Protein AF-A0A5C8V108-F1 (afdb_monomer)

pLDDT: mean 80.76, std 16.01, range [36.53, 96.19]

Secondary structure (DSSP, 8-state):
-----------TTSTTTHHHHHHHHHHHHHIIIIIHHHHHHHHHHHS-HHHHHHHHHHHHHHHHHHHHHHHHHHHHHH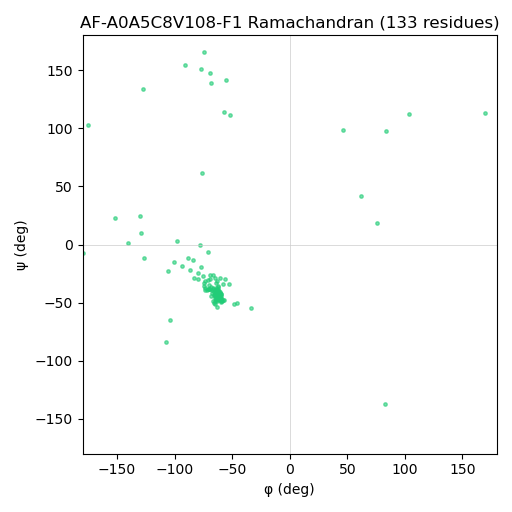HHTT--HHHHHHHHHHHHTTTHHHHHHHHHHTT--HHHHHHHHHHHHHHHHHHHHH-

Structure (mmCIF, N/CA/C/O backbone):
data_AF-A0A5C8V108-F1
#
_entry.id   AF-A0A5C8V108-F1
#
loop_
_atom_site.group_PDB
_atom_site.id
_atom_site.type_symbol
_atom_site.label_atom_id
_atom_site.label_alt_id
_atom_site.label_comp_id
_atom_site.label_asym_id
_atom_site.label_entity_id
_atom_site.label_seq_id
_atom_site.pdbx_PDB_ins_code
_atom_site.Cartn_x
_atom_site.Cartn_y
_atom_site.Cartn_z
_atom_site.occupancy
_atom_site.B_iso_or_equiv
_atom_site.auth_seq_id
_atom_site.auth_comp_id
_atom_site.auth_asym_id
_atom_site.auth_atom_id
_atom_site.pdbx_PDB_model_num
ATOM 1 N N . MET A 1 1 ? -14.987 47.397 21.149 1.00 42.19 1 MET A N 1
ATOM 2 C CA . MET A 1 1 ? -15.840 46.233 20.838 1.00 42.19 1 MET A CA 1
ATOM 3 C C . MET A 1 1 ? -14.934 45.097 20.371 1.00 42.19 1 MET A C 1
ATOM 5 O O . MET A 1 1 ? -14.643 44.973 19.192 1.00 42.19 1 MET A O 1
ATOM 9 N N . SER A 1 2 ? -14.380 44.352 21.326 1.00 42.06 2 SER A N 1
ATOM 10 C CA . SER A 1 2 ? -13.867 42.998 21.099 1.00 42.06 2 SER A CA 1
ATOM 11 C C . SER A 1 2 ? -15.021 42.038 21.391 1.00 42.06 2 SER A C 1
ATOM 13 O O . SER A 1 2 ? -15.895 42.378 22.193 1.00 42.06 2 SER A O 1
ATOM 15 N N . PRO A 1 3 ? -15.000 40.848 20.787 1.00 60.25 3 PRO A N 1
ATOM 16 C CA . PRO A 1 3 ? -14.962 39.672 21.641 1.00 60.25 3 PRO A CA 1
ATOM 17 C C . PRO A 1 3 ? -13.810 38.729 21.272 1.00 60.25 3 PRO A C 1
ATOM 19 O O . PRO A 1 3 ? -13.565 38.408 20.111 1.00 60.25 3 PRO A O 1
ATOM 22 N N . ARG A 1 4 ? -13.102 38.298 22.318 1.00 49.75 4 ARG A N 1
ATOM 23 C CA . ARG A 1 4 ? -12.223 37.128 22.374 1.00 49.75 4 ARG A CA 1
ATOM 24 C C . ARG A 1 4 ? -13.069 35.843 22.422 1.00 49.75 4 ARG A C 1
ATOM 26 O O . ARG A 1 4 ? -14.192 35.868 22.909 1.00 49.75 4 ARG A O 1
ATOM 33 N N . SER A 1 5 ? -12.387 34.723 22.169 1.00 44.78 5 SER A N 1
ATOM 34 C CA . SER A 1 5 ? -12.424 33.510 23.010 1.00 44.78 5 SER A CA 1
ATOM 35 C C . SER A 1 5 ? -13.256 32.303 22.540 1.00 44.78 5 SER A C 1
ATOM 37 O O . SER A 1 5 ? -14.470 32.262 22.675 1.00 44.78 5 SER A O 1
ATOM 39 N N . SER A 1 6 ? -12.509 31.244 22.205 1.00 42.12 6 SER A N 1
ATOM 40 C CA . SER A 1 6 ? -12.678 29.885 22.754 1.00 42.12 6 SER A CA 1
ATOM 41 C C . SER A 1 6 ? -13.717 28.935 22.149 1.00 42.12 6 SER A C 1
ATOM 43 O O . SER A 1 6 ? -14.855 28.885 22.594 1.00 42.12 6 SER A O 1
ATOM 45 N N . ALA A 1 7 ? -13.242 28.050 21.263 1.00 39.69 7 ALA A N 1
ATOM 46 C CA . ALA A 1 7 ? -13.277 26.578 21.404 1.00 39.69 7 ALA A CA 1
ATOM 47 C C . ALA A 1 7 ? -12.870 25.979 20.043 1.00 39.69 7 ALA A C 1
ATOM 49 O O . ALA A 1 7 ? -13.574 26.165 19.061 1.00 39.69 7 ALA A O 1
ATOM 50 N N . ARG A 1 8 ? -11.741 25.289 19.860 1.00 44.19 8 ARG A N 1
ATOM 51 C CA . ARG A 1 8 ? -11.335 24.034 20.513 1.00 44.19 8 ARG A CA 1
ATOM 52 C C . ARG A 1 8 ? -9.897 23.754 20.029 1.00 44.19 8 ARG A C 1
ATOM 54 O O . ARG A 1 8 ? -9.688 23.567 18.841 1.00 44.19 8 ARG A O 1
ATOM 61 N N . THR A 1 9 ? -8.867 24.003 20.831 1.00 49.75 9 THR A N 1
ATOM 62 C CA . THR A 1 9 ? -8.175 22.992 21.657 1.00 49.75 9 THR A CA 1
ATOM 63 C C . THR A 1 9 ? -7.862 21.711 20.878 1.00 49.75 9 THR A C 1
ATOM 65 O O . THR A 1 9 ? -8.729 20.850 20.746 1.00 49.75 9 THR A O 1
ATOM 68 N N . GLY A 1 10 ? -6.622 21.589 20.389 1.00 36.53 10 GLY A N 1
ATOM 69 C CA . GLY A 1 10 ? -6.152 20.362 19.742 1.00 36.53 10 GLY A CA 1
ATOM 70 C C . GLY A 1 10 ? -4.713 20.311 19.211 1.00 36.53 10 GLY A C 1
ATOM 71 O O . GLY A 1 10 ? -4.307 19.224 18.833 1.00 36.53 10 GLY A O 1
ATOM 72 N N . GLU A 1 11 ? -3.926 21.398 19.184 1.00 47.69 11 GLU A N 1
ATOM 73 C CA . GLU A 1 11 ? -2.587 21.367 18.542 1.00 47.69 11 GLU A CA 1
ATOM 74 C C . GLU A 1 11 ? -1.434 21.916 19.403 1.00 47.69 11 GLU A C 1
ATOM 76 O O . GLU A 1 11 ? -0.374 22.286 18.903 1.00 47.69 11 GLU A O 1
ATOM 81 N N . THR A 1 12 ? -1.571 21.904 20.732 1.00 42.19 12 THR A N 1
ATOM 82 C CA . THR A 1 12 ? -0.429 22.072 21.653 1.00 42.19 12 THR A CA 1
ATOM 83 C C . THR A 1 12 ? 0.406 20.788 21.732 1.00 42.19 12 THR A C 1
ATOM 85 O O . THR A 1 12 ? 0.517 20.169 22.786 1.00 42.19 12 THR A O 1
ATOM 88 N N . GLY A 1 13 ? 0.964 20.379 20.589 1.00 39.72 13 GLY A N 1
ATOM 89 C CA . GLY A 1 13 ? 1.904 19.262 20.450 1.00 39.72 13 GLY A CA 1
ATOM 90 C C . GLY A 1 13 ? 3.051 19.504 19.454 1.00 39.72 13 GLY A C 1
ATOM 91 O O . GLY A 1 13 ? 3.875 18.613 19.279 1.00 39.72 13 GLY A O 1
ATOM 92 N N . THR A 1 14 ? 3.134 20.683 18.817 1.00 52.25 14 THR A N 1
ATOM 93 C CA . THR A 1 14 ? 4.077 20.943 17.699 1.00 52.25 14 THR A CA 1
ATOM 94 C C . THR A 1 14 ? 4.974 22.175 17.887 1.00 52.25 14 THR A C 1
ATOM 96 O O . THR A 1 14 ? 5.997 22.295 17.224 1.00 52.25 14 THR A O 1
ATOM 99 N N . THR A 1 15 ? 4.717 23.038 18.871 1.00 47.47 15 THR A N 1
ATOM 100 C CA . THR A 1 15 ? 5.411 24.337 18.998 1.00 47.47 15 THR A CA 1
ATOM 101 C C . THR A 1 15 ? 6.887 24.277 19.419 1.00 47.47 15 THR A C 1
ATOM 103 O O . THR A 1 15 ? 7.568 25.297 19.380 1.00 47.47 15 THR A O 1
ATOM 106 N N . ALA A 1 16 ? 7.428 23.106 19.775 1.00 49.28 16 ALA A N 1
ATOM 107 C CA . ALA A 1 16 ? 8.861 22.943 20.054 1.00 49.28 16 ALA A CA 1
ATOM 108 C C . ALA A 1 16 ? 9.710 22.612 18.803 1.00 49.28 16 ALA A C 1
ATOM 110 O O . ALA A 1 16 ? 10.936 22.662 18.878 1.00 49.28 16 ALA A O 1
ATOM 111 N N . ARG A 1 17 ? 9.094 22.276 17.655 1.00 53.00 17 ARG A N 1
ATOM 112 C CA . ARG A 1 17 ? 9.803 21.921 16.401 1.00 53.00 17 ARG A CA 1
ATOM 113 C C . ARG A 1 17 ? 9.871 23.064 15.376 1.00 53.00 17 ARG A C 1
ATOM 115 O O . ARG A 1 17 ? 10.695 23.020 14.463 1.00 53.00 17 ARG A O 1
ATOM 122 N N . ASP A 1 18 ? 9.061 24.106 15.542 1.00 48.41 18 ASP A N 1
ATOM 123 C CA . ASP A 1 18 ? 8.799 25.101 14.491 1.00 48.41 18 ASP A CA 1
ATOM 124 C C . ASP A 1 18 ? 9.920 26.139 14.279 1.00 48.41 18 ASP A C 1
ATOM 126 O O . ASP A 1 18 ? 10.027 26.722 13.199 1.00 48.41 18 ASP A O 1
ATOM 130 N N . GLY A 1 19 ? 10.819 26.324 15.254 1.00 46.03 19 GLY A N 1
ATOM 131 C CA . GLY A 1 19 ? 11.943 27.268 15.142 1.00 46.03 19 GLY A CA 1
ATOM 132 C C . GLY A 1 19 ? 13.033 26.854 14.140 1.00 46.03 19 GLY A C 1
ATOM 133 O O . GLY A 1 19 ? 13.696 27.716 13.575 1.00 46.03 19 GLY A O 1
ATOM 134 N N . ALA A 1 20 ? 13.192 25.550 13.882 1.00 52.06 20 ALA A N 1
ATOM 135 C CA . ALA A 1 20 ? 14.132 25.011 12.889 1.00 52.06 20 ALA A CA 1
ATOM 136 C C . ALA A 1 20 ? 13.430 24.511 11.612 1.00 52.06 20 ALA A C 1
ATOM 138 O O . ALA A 1 20 ? 14.051 24.438 10.552 1.00 52.06 20 ALA A O 1
ATOM 139 N N . ALA A 1 21 ? 12.136 24.178 11.692 1.00 55.47 21 ALA A N 1
ATOM 140 C CA . ALA A 1 21 ? 11.394 23.575 10.588 1.00 55.47 21 ALA A CA 1
ATOM 141 C C . ALA A 1 21 ? 11.042 24.571 9.466 1.00 55.47 21 ALA A C 1
ATOM 143 O O . ALA A 1 21 ? 11.040 24.194 8.297 1.00 55.47 21 ALA A O 1
ATOM 144 N N . THR A 1 22 ? 10.793 25.847 9.770 1.00 56.72 22 THR A N 1
ATOM 145 C CA . THR A 1 22 ? 10.293 26.827 8.780 1.00 56.72 22 THR A CA 1
ATOM 146 C C . THR A 1 22 ? 11.225 27.061 7.585 1.00 56.72 22 THR A C 1
ATOM 148 O O . THR A 1 22 ? 10.737 27.304 6.484 1.00 56.72 22 THR A O 1
ATOM 151 N N . SER A 1 23 ? 12.543 26.905 7.755 1.00 64.50 23 SER A N 1
ATOM 152 C CA . SER A 1 23 ? 13.509 27.012 6.648 1.00 64.50 23 SER A CA 1
ATOM 153 C C . SER A 1 23 ? 13.579 25.741 5.782 1.00 64.50 23 SER A C 1
ATOM 155 O O . SER A 1 23 ? 13.819 25.814 4.579 1.00 64.50 23 SER A O 1
ATOM 157 N N . VAL A 1 24 ? 13.311 24.561 6.357 1.00 74.56 24 VAL A N 1
ATOM 158 C CA . VAL A 1 24 ? 13.388 23.265 5.649 1.00 74.56 24 VAL A CA 1
ATOM 159 C C . VAL A 1 24 ? 12.057 22.798 5.056 1.00 74.56 24 VAL A C 1
ATOM 161 O O . VAL A 1 24 ? 12.071 21.988 4.131 1.00 74.56 24 VAL A O 1
ATOM 164 N N . LEU A 1 25 ? 10.916 23.333 5.505 1.00 77.75 25 LEU A N 1
ATOM 165 C CA . LEU A 1 25 ? 9.582 23.060 4.944 1.00 77.75 25 LEU A CA 1
ATOM 166 C C . LEU A 1 25 ? 9.514 23.113 3.401 1.00 77.75 25 LEU A C 1
ATOM 168 O O . LEU A 1 25 ? 9.025 22.147 2.806 1.00 77.75 25 LEU A O 1
ATOM 172 N N . PRO A 1 26 ? 10.014 24.171 2.726 1.00 79.12 26 PRO A N 1
ATOM 173 C CA . PRO A 1 26 ? 10.006 24.217 1.263 1.00 79.12 26 PRO A CA 1
ATOM 174 C C . PRO A 1 26 ? 10.877 23.121 0.622 1.00 79.12 26 PRO A C 1
ATOM 176 O O . PRO A 1 26 ? 10.505 22.573 -0.416 1.00 79.12 26 PRO A O 1
ATOM 179 N N . GLY A 1 27 ? 11.989 22.738 1.260 1.00 81.81 27 GLY A N 1
ATOM 180 C CA . GLY A 1 27 ? 12.852 21.646 0.796 1.00 81.81 27 GLY A CA 1
ATOM 181 C C . GLY A 1 27 ? 12.198 20.264 0.909 1.00 81.81 27 GLY A C 1
ATOM 182 O O . GLY A 1 27 ? 12.353 19.433 0.015 1.00 81.81 27 GLY A O 1
ATOM 183 N N . ILE A 1 28 ? 11.407 20.027 1.963 1.00 84.62 28 ILE A N 1
ATOM 184 C CA . ILE A 1 28 ? 10.666 18.766 2.146 1.00 84.62 28 ILE A CA 1
ATOM 185 C C . ILE A 1 28 ? 9.621 18.602 1.035 1.00 84.62 28 ILE A C 1
ATOM 187 O O . ILE A 1 28 ? 9.511 17.524 0.452 1.00 84.62 28 ILE A O 1
ATOM 191 N N . GLY A 1 29 ? 8.895 19.674 0.697 1.00 82.06 29 GLY A N 1
ATOM 192 C CA . GLY A 1 29 ? 7.911 19.658 -0.390 1.00 82.06 29 GLY A CA 1
ATOM 193 C C . GLY A 1 29 ? 8.538 19.390 -1.761 1.00 82.06 29 GLY A C 1
ATOM 194 O O . GLY A 1 29 ? 8.001 18.601 -2.540 1.00 82.06 29 GLY A O 1
ATOM 195 N N . PHE A 1 30 ? 9.702 19.990 -2.034 1.00 87.31 30 PHE A N 1
ATOM 196 C CA . PHE A 1 30 ? 10.451 19.743 -3.268 1.00 87.31 30 PHE A CA 1
ATOM 197 C C . PHE A 1 30 ? 10.882 18.275 -3.387 1.00 87.31 30 PHE A C 1
ATOM 199 O O . PHE A 1 30 ? 10.631 17.641 -4.410 1.00 87.31 30 PHE A O 1
ATOM 206 N N . SER A 1 31 ? 11.460 17.700 -2.332 1.00 87.31 31 SER A N 1
ATOM 207 C CA . SER A 1 31 ? 11.915 16.305 -2.349 1.00 87.31 31 SER A CA 1
ATOM 208 C C . SER A 1 31 ? 10.757 15.306 -2.413 1.00 87.31 31 SER A C 1
ATOM 210 O O . SER A 1 31 ? 10.795 14.366 -3.204 1.00 87.31 31 SER A O 1
ATOM 212 N N . ALA A 1 32 ? 9.701 15.513 -1.623 1.00 83.25 32 ALA A N 1
ATOM 213 C CA . ALA A 1 32 ? 8.565 14.592 -1.568 1.00 83.25 32 ALA A CA 1
ATOM 214 C C . ALA A 1 32 ? 7.767 14.540 -2.878 1.00 83.25 32 ALA A C 1
ATOM 216 O O . ALA A 1 32 ? 7.132 13.526 -3.157 1.00 83.25 32 ALA A O 1
ATOM 217 N N . LYS A 1 33 ? 7.791 15.618 -3.671 1.00 83.06 33 LYS A N 1
ATOM 218 C CA . LYS A 1 33 ? 7.070 15.692 -4.942 1.00 83.06 33 LYS A CA 1
ATOM 219 C C . LYS A 1 33 ? 8.007 15.538 -6.135 1.00 83.06 33 LYS A C 1
ATOM 221 O O . LYS A 1 33 ? 7.932 14.540 -6.836 1.00 83.06 33 LYS A O 1
ATOM 226 N N . GLN A 1 34 ? 8.922 16.484 -6.332 1.00 89.88 34 GLN A N 1
ATOM 227 C CA . GLN A 1 34 ? 9.763 16.549 -7.527 1.00 89.88 34 GLN A CA 1
ATOM 228 C C . GLN A 1 34 ? 10.713 15.351 -7.615 1.00 89.88 34 GLN A C 1
ATOM 230 O O . GLN A 1 34 ? 10.785 14.684 -8.643 1.00 89.88 34 GLN A O 1
ATOM 235 N N . LEU A 1 35 ? 11.434 15.064 -6.527 1.00 91.12 35 LEU A N 1
ATOM 236 C CA . LEU A 1 35 ? 12.436 13.998 -6.523 1.00 91.12 35 LEU A CA 1
ATOM 237 C C . LEU A 1 35 ? 11.778 12.614 -6.575 1.00 91.12 35 LEU A C 1
ATOM 239 O O . LEU A 1 35 ? 12.265 11.732 -7.279 1.00 91.12 35 LEU A O 1
ATOM 243 N N . LEU A 1 36 ? 10.652 12.441 -5.874 1.00 86.94 36 LEU A N 1
ATOM 244 C CA . LEU A 1 36 ? 9.886 11.196 -5.902 1.00 86.94 36 LEU A CA 1
ATOM 245 C C . LEU A 1 36 ? 9.301 10.917 -7.293 1.00 86.94 36 LEU A C 1
ATOM 247 O O . LEU A 1 36 ? 9.394 9.792 -7.775 1.00 86.94 36 LEU A O 1
ATOM 251 N N . GLU A 1 37 ? 8.742 11.926 -7.960 1.00 90.56 37 GLU A N 1
ATOM 252 C CA . GLU A 1 37 ? 8.165 11.782 -9.301 1.00 90.56 37 GLU A CA 1
ATOM 253 C C . GLU A 1 37 ? 9.247 11.436 -10.333 1.00 90.56 37 GLU A C 1
ATOM 255 O O . GLU A 1 37 ? 9.082 10.500 -11.116 1.00 90.56 37 GLU A O 1
ATOM 260 N N . VAL A 1 38 ? 10.410 12.093 -10.253 1.00 93.00 38 VAL A N 1
ATOM 261 C CA . VAL A 1 38 ? 11.587 11.750 -11.065 1.00 93.00 38 VAL A CA 1
ATOM 262 C C . VAL A 1 38 ? 12.037 10.310 -10.797 1.00 93.00 38 VAL A C 1
ATOM 264 O O . VAL A 1 38 ? 12.243 9.555 -11.745 1.00 93.00 38 VAL A O 1
ATOM 267 N N . ALA A 1 39 ? 12.131 9.884 -9.533 1.00 89.81 39 ALA A N 1
ATOM 268 C CA . ALA A 1 39 ? 12.514 8.515 -9.187 1.00 89.81 39 ALA A CA 1
ATOM 269 C C . ALA A 1 39 ? 11.535 7.468 -9.745 1.00 89.81 39 ALA A C 1
ATOM 271 O O . ALA A 1 39 ? 11.977 6.452 -10.278 1.00 89.81 39 ALA A O 1
ATOM 272 N N . VAL A 1 40 ? 10.223 7.718 -9.677 1.00 88.56 40 VAL A N 1
ATOM 273 C CA . VAL A 1 40 ? 9.195 6.818 -10.232 1.00 88.56 40 VAL A CA 1
ATOM 274 C C . VAL A 1 40 ? 9.281 6.749 -11.760 1.00 88.56 40 VAL A C 1
ATOM 276 O O . VAL A 1 40 ? 9.188 5.658 -12.323 1.00 88.56 40 VAL A O 1
ATOM 279 N N . VAL A 1 41 ? 9.519 7.874 -12.442 1.00 90.88 41 VAL A N 1
ATOM 280 C CA . VAL A 1 41 ? 9.720 7.896 -13.902 1.00 90.88 41 VAL A CA 1
ATOM 281 C C . VAL A 1 41 ? 10.979 7.121 -14.297 1.00 90.88 41 VAL A C 1
ATOM 283 O O . VAL A 1 41 ? 10.928 6.303 -15.217 1.00 90.88 41 VAL A O 1
ATOM 286 N N . LEU A 1 42 ? 12.095 7.315 -13.584 1.00 90.69 42 LEU A N 1
ATOM 287 C CA . LEU A 1 42 ? 13.322 6.549 -13.821 1.00 90.69 42 LEU A CA 1
ATOM 288 C C . LEU A 1 42 ? 13.127 5.058 -13.527 1.00 90.69 42 LEU A C 1
ATOM 290 O O . LEU A 1 42 ? 13.626 4.230 -14.283 1.00 90.69 42 LEU A O 1
ATOM 294 N N . LEU A 1 43 ? 12.386 4.702 -12.474 1.00 88.12 43 LEU A N 1
ATOM 295 C CA . LEU A 1 43 ? 12.045 3.312 -12.169 1.00 88.12 43 LEU A CA 1
ATOM 296 C C . LEU A 1 43 ? 11.241 2.679 -13.315 1.00 88.12 43 LEU A C 1
ATOM 298 O O . LEU A 1 43 ? 11.525 1.549 -13.707 1.00 88.12 43 LEU A O 1
ATOM 302 N N . GLY A 1 44 ? 10.306 3.432 -13.902 1.00 85.69 44 GLY A N 1
ATOM 303 C CA . GLY A 1 44 ? 9.568 3.042 -15.105 1.00 85.69 44 GLY A CA 1
ATOM 304 C C . GLY A 1 44 ? 10.457 2.862 -16.338 1.00 85.69 44 GLY A C 1
ATOM 305 O O . GLY A 1 44 ? 10.273 1.907 -17.084 1.00 85.69 44 GLY A O 1
ATOM 306 N N . ALA A 1 45 ? 11.448 3.733 -16.538 1.00 85.69 45 ALA A N 1
ATOM 307 C CA . ALA A 1 45 ? 12.408 3.604 -17.637 1.00 85.69 45 ALA A CA 1
ATOM 308 C C . ALA A 1 45 ? 13.399 2.439 -17.438 1.00 85.69 45 ALA A C 1
ATOM 310 O O . ALA A 1 45 ? 13.862 1.848 -18.412 1.00 85.69 45 ALA A O 1
ATOM 311 N N . SER A 1 46 ? 13.726 2.118 -16.182 1.00 85.12 46 SER A N 1
ATOM 312 C CA . SER A 1 46 ? 14.644 1.034 -15.803 1.00 85.12 46 SER A CA 1
ATOM 313 C C . SER A 1 46 ? 13.978 -0.349 -15.853 1.00 85.12 46 SER A C 1
ATOM 315 O O . SER A 1 46 ? 14.646 -1.365 -16.053 1.00 85.12 46 SER A O 1
ATOM 317 N N . LEU A 1 47 ? 12.648 -0.406 -15.717 1.00 82.44 47 LEU A N 1
ATOM 318 C CA . LEU A 1 47 ? 11.860 -1.596 -16.033 1.00 82.44 47 LEU A CA 1
ATOM 319 C C . LEU A 1 47 ? 12.119 -1.988 -17.493 1.00 82.44 47 LEU A C 1
ATOM 321 O O . LEU A 1 47 ? 11.786 -1.257 -18.421 1.00 82.44 47 LEU A O 1
ATOM 325 N N . SER A 1 48 ? 12.744 -3.152 -17.687 1.00 76.31 48 SER A N 1
ATOM 326 C CA . SER A 1 48 ? 13.172 -3.635 -19.001 1.00 76.31 48 SER A CA 1
ATOM 327 C C . SER A 1 48 ? 12.022 -3.591 -20.009 1.00 76.31 48 SER A C 1
ATOM 329 O O . SER A 1 48 ? 11.088 -4.396 -19.936 1.00 76.31 48 SER A O 1
ATOM 331 N N . LEU A 1 49 ? 12.121 -2.691 -20.998 1.00 71.56 49 LEU A N 1
ATOM 332 C CA . LEU A 1 49 ? 11.180 -2.649 -22.121 1.00 71.56 49 LEU A CA 1
ATOM 333 C C . LEU A 1 49 ? 11.126 -4.007 -22.836 1.00 71.56 49 LEU A C 1
ATOM 335 O O . LEU A 1 49 ? 10.074 -4.393 -23.334 1.00 71.56 49 LEU A O 1
ATOM 339 N N . GLY A 1 50 ? 12.228 -4.765 -22.827 1.00 67.62 50 GLY A N 1
ATOM 340 C CA . GLY A 1 50 ? 12.281 -6.126 -23.358 1.00 67.62 50 GLY A CA 1
ATOM 341 C C . GLY A 1 50 ? 11.408 -7.118 -22.583 1.00 67.62 50 GLY A C 1
ATOM 342 O O . GLY A 1 50 ? 10.736 -7.939 -23.201 1.00 67.62 50 GLY A O 1
ATOM 343 N N . ALA A 1 51 ? 11.346 -7.018 -21.251 1.00 71.31 51 ALA A N 1
ATOM 344 C CA . ALA A 1 51 ? 10.464 -7.859 -20.435 1.00 71.31 51 ALA A CA 1
ATOM 345 C C . ALA A 1 51 ? 8.983 -7.525 -20.680 1.0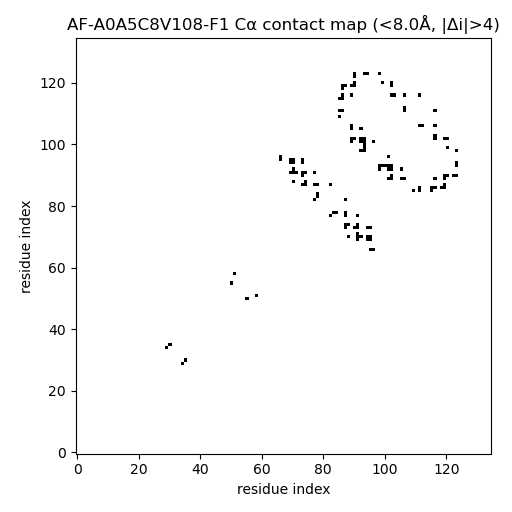0 71.31 51 ALA A C 1
ATOM 347 O O . ALA A 1 51 ? 8.147 -8.422 -20.791 1.00 71.31 51 ALA A O 1
ATOM 348 N N . ILE A 1 52 ? 8.673 -6.236 -20.838 1.00 72.06 52 ILE A N 1
ATOM 349 C CA . ILE A 1 52 ? 7.334 -5.750 -21.192 1.00 72.06 52 ILE A CA 1
ATOM 350 C C . ILE A 1 52 ? 6.925 -6.165 -22.612 1.00 72.06 52 ILE A C 1
ATOM 352 O O . ILE A 1 52 ? 5.774 -6.537 -22.813 1.00 72.06 52 ILE A O 1
ATOM 356 N N . LEU A 1 53 ? 7.831 -6.159 -23.593 1.00 71.50 53 LEU A N 1
ATOM 357 C CA . LEU A 1 53 ? 7.508 -6.592 -24.960 1.00 71.50 53 LEU A CA 1
ATOM 358 C C . LEU A 1 53 ? 7.355 -8.114 -25.082 1.00 71.50 53 LEU A C 1
ATOM 360 O O . LEU A 1 53 ? 6.470 -8.575 -25.796 1.00 71.50 53 LEU A O 1
ATOM 364 N N . ALA A 1 54 ? 8.194 -8.896 -24.396 1.00 72.00 54 ALA A N 1
ATOM 365 C CA . ALA A 1 54 ? 8.160 -10.358 -24.478 1.00 72.00 54 ALA A CA 1
ATOM 366 C C . ALA A 1 54 ? 6.977 -10.971 -23.712 1.00 72.00 54 ALA A C 1
ATOM 368 O O . ALA A 1 54 ? 6.397 -11.964 -24.147 1.00 72.00 54 ALA A O 1
ATOM 369 N N . SER A 1 55 ? 6.611 -10.368 -22.579 1.00 71.12 55 SER A N 1
ATOM 370 C CA . SER A 1 55 ? 5.675 -10.957 -21.617 1.00 71.12 55 SER A CA 1
ATOM 371 C C . SER A 1 55 ? 4.544 -10.014 -21.227 1.00 71.12 55 SER A C 1
ATOM 373 O O . SER A 1 55 ? 3.827 -10.320 -20.281 1.00 71.12 55 SER A O 1
ATOM 375 N N . GLY A 1 56 ? 4.376 -8.876 -21.908 1.00 76.69 56 GLY A N 1
ATOM 376 C CA . GLY A 1 56 ? 3.478 -7.771 -21.539 1.00 76.69 56 GLY A CA 1
ATOM 377 C C . GLY A 1 56 ? 2.175 -8.160 -20.832 1.00 76.69 56 GLY A C 1
ATOM 378 O O . GLY A 1 56 ? 1.946 -7.687 -19.716 1.00 76.69 56 GLY A O 1
ATOM 379 N N . PRO A 1 57 ? 1.344 -9.059 -21.397 1.00 81.44 57 PRO A N 1
ATOM 380 C CA . PRO A 1 57 ? 0.116 -9.496 -20.736 1.00 81.44 57 PRO A CA 1
ATOM 381 C C . PRO A 1 57 ? 0.352 -10.379 -19.500 1.00 81.44 57 PRO A C 1
ATOM 383 O O . PRO A 1 57 ? -0.386 -10.254 -18.529 1.00 81.44 57 PRO A O 1
ATOM 386 N N . ALA A 1 58 ? 1.376 -11.236 -19.487 1.00 84.94 58 ALA A N 1
ATOM 387 C CA . ALA A 1 58 ? 1.723 -12.077 -18.337 1.00 84.94 58 ALA A CA 1
ATOM 388 C C . ALA A 1 58 ? 2.285 -11.259 -17.161 1.00 84.94 58 ALA A C 1
ATOM 390 O O . ALA A 1 58 ? 1.936 -11.521 -16.012 1.00 84.94 58 ALA A O 1
ATOM 391 N N . LEU A 1 59 ? 3.098 -10.233 -17.438 1.00 86.00 59 LEU A N 1
ATOM 392 C CA . LEU A 1 59 ? 3.580 -9.284 -16.426 1.00 86.00 59 LEU A CA 1
ATOM 393 C C . LEU A 1 59 ? 2.418 -8.502 -15.813 1.00 86.00 59 LEU A C 1
ATOM 395 O O . LEU A 1 59 ? 2.288 -8.440 -14.592 1.00 86.00 59 LEU A O 1
ATOM 399 N N . LEU A 1 60 ? 1.540 -7.956 -16.659 1.00 86.25 60 LEU A N 1
ATOM 400 C CA . LEU A 1 60 ? 0.376 -7.208 -16.197 1.00 86.25 60 LEU A CA 1
ATOM 401 C C . LEU A 1 60 ? -0.579 -8.098 -15.388 1.00 86.25 60 LEU A C 1
ATOM 403 O O . LEU A 1 60 ? -1.010 -7.708 -14.305 1.00 86.25 60 LEU A O 1
ATOM 407 N N . ALA A 1 61 ? -0.852 -9.315 -15.865 1.00 88.75 61 ALA A N 1
ATOM 408 C CA . ALA A 1 61 ? -1.664 -10.292 -15.146 1.00 88.75 61 ALA A CA 1
ATOM 409 C C . ALA A 1 61 ? -1.026 -10.704 -13.809 1.00 88.75 61 ALA A C 1
ATOM 411 O O . ALA A 1 61 ? -1.739 -10.838 -12.819 1.00 88.75 61 ALA A O 1
ATOM 412 N N . GLY A 1 62 ? 0.301 -10.853 -13.749 1.00 90.12 62 GLY A N 1
ATOM 413 C CA . GLY A 1 62 ? 1.030 -11.162 -12.518 1.00 90.12 62 GLY A CA 1
ATOM 414 C C . GLY A 1 62 ? 0.956 -10.038 -11.483 1.00 90.12 62 GLY A C 1
ATOM 415 O O . GLY A 1 62 ? 0.691 -10.305 -10.311 1.00 90.12 62 GLY A O 1
ATOM 416 N N . ILE A 1 63 ? 1.119 -8.781 -11.908 1.00 89.69 63 ILE A N 1
ATOM 417 C CA . ILE A 1 63 ? 0.985 -7.607 -11.032 1.00 89.69 63 ILE A CA 1
ATOM 418 C C .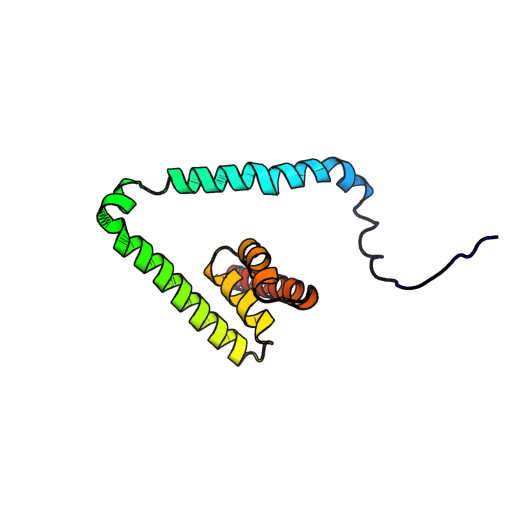 ILE A 1 63 ? -0.447 -7.515 -10.503 1.00 89.69 63 ILE A C 1
ATOM 420 O O . ILE A 1 63 ? -0.654 -7.495 -9.291 1.00 89.69 63 ILE A O 1
ATOM 424 N N . VAL A 1 64 ? -1.439 -7.515 -11.398 1.00 90.94 64 VAL A N 1
ATOM 425 C CA . VAL A 1 64 ? -2.855 -7.431 -11.012 1.00 90.94 64 VAL A CA 1
ATOM 426 C C . VAL A 1 64 ? -3.235 -8.607 -10.115 1.00 90.94 64 VAL A C 1
ATOM 428 O O . VAL A 1 64 ? -3.857 -8.402 -9.078 1.00 90.94 64 VAL A O 1
ATOM 431 N N . GLY A 1 65 ? -2.813 -9.824 -10.460 1.00 93.25 65 GLY A N 1
ATOM 432 C CA . GLY A 1 65 ? -3.065 -11.025 -9.671 1.00 93.25 65 GLY A CA 1
ATOM 433 C C . GLY A 1 65 ? -2.474 -10.930 -8.268 1.00 93.25 65 GLY A C 1
ATOM 434 O O . GLY A 1 65 ? -3.188 -11.141 -7.291 1.00 93.25 65 GLY A O 1
ATOM 435 N N . THR A 1 66 ? -1.204 -10.538 -8.147 1.00 92.69 66 THR A N 1
ATOM 436 C CA . THR A 1 66 ? -0.532 -10.399 -6.844 1.00 92.69 66 THR A CA 1
ATOM 437 C C . THR A 1 66 ? -1.181 -9.310 -5.995 1.00 92.69 66 THR A C 1
ATOM 439 O O . THR A 1 66 ? -1.415 -9.524 -4.808 1.00 92.69 66 THR A O 1
ATOM 442 N N . VAL A 1 67 ? -1.544 -8.171 -6.593 1.00 92.94 67 VAL A N 1
ATOM 443 C CA . VAL A 1 67 ? -2.241 -7.085 -5.888 1.00 92.94 67 VAL A CA 1
ATOM 444 C C . VAL A 1 67 ? -3.627 -7.537 -5.428 1.00 92.94 67 VAL A C 1
ATOM 446 O O . VAL A 1 67 ? -3.976 -7.328 -4.270 1.00 92.94 67 VAL A O 1
ATOM 449 N N . VAL A 1 68 ? -4.411 -8.199 -6.283 1.00 93.00 68 VAL A N 1
ATOM 450 C CA . VAL A 1 68 ? -5.753 -8.694 -5.925 1.00 93.00 68 VAL A CA 1
ATOM 451 C C . VAL A 1 68 ? -5.673 -9.738 -4.812 1.00 93.00 68 VAL A C 1
ATOM 453 O O . VAL A 1 68 ? -6.433 -9.653 -3.845 1.00 93.00 68 VAL A O 1
ATOM 456 N N . ILE A 1 69 ? -4.737 -10.685 -4.904 1.00 93.62 69 ILE A N 1
ATOM 457 C CA . ILE A 1 69 ? -4.507 -11.698 -3.866 1.00 93.62 69 ILE A CA 1
ATOM 458 C C . ILE A 1 69 ? -4.055 -11.026 -2.564 1.00 93.62 69 ILE A C 1
ATOM 460 O O . ILE A 1 69 ? -4.603 -11.321 -1.503 1.00 93.62 69 ILE A O 1
ATOM 464 N N . GLY A 1 70 ? -3.107 -10.089 -2.639 1.00 90.88 70 GLY A N 1
ATOM 465 C CA . GLY A 1 70 ? -2.587 -9.346 -1.493 1.00 90.88 70 GLY A CA 1
ATOM 466 C C . GLY A 1 70 ? -3.662 -8.526 -0.784 1.00 90.88 70 GLY A C 1
ATOM 467 O O . GLY A 1 70 ? -3.777 -8.591 0.441 1.00 90.88 70 GLY A O 1
ATOM 468 N N . ILE A 1 71 ? -4.500 -7.812 -1.540 1.00 91.00 71 ILE A N 1
ATOM 469 C CA . ILE A 1 71 ? -5.647 -7.074 -1.000 1.00 91.00 71 ILE A CA 1
ATOM 470 C C . ILE A 1 71 ? -6.658 -8.048 -0.393 1.00 91.00 71 ILE A C 1
ATOM 472 O O . ILE A 1 71 ? -7.078 -7.838 0.742 1.00 91.00 71 ILE A O 1
ATOM 476 N N . GLY A 1 72 ? -7.027 -9.123 -1.093 1.00 89.88 72 GLY A N 1
ATOM 477 C CA . GLY A 1 72 ? -7.985 -10.114 -0.595 1.00 89.88 72 GLY A CA 1
ATOM 478 C C . GLY A 1 72 ? -7.541 -10.756 0.721 1.00 89.88 72 GLY A C 1
ATOM 479 O O . GLY A 1 72 ? -8.308 -10.790 1.686 1.00 89.88 72 GLY A O 1
ATOM 480 N N . ALA A 1 73 ? -6.281 -11.188 0.791 1.00 89.38 73 ALA A N 1
ATOM 481 C CA . ALA A 1 73 ? -5.691 -11.767 1.993 1.00 89.38 73 ALA A CA 1
ATOM 482 C C . ALA A 1 73 ? -5.621 -10.741 3.134 1.00 89.38 73 ALA A C 1
ATOM 484 O O . ALA A 1 73 ? -6.057 -11.027 4.250 1.00 89.38 73 ALA A O 1
ATOM 485 N N . SER A 1 74 ? -5.152 -9.522 2.846 1.00 87.06 74 SER A N 1
ATOM 486 C CA . SER A 1 74 ? -5.042 -8.450 3.843 1.00 87.06 74 SER A CA 1
ATOM 487 C C . SER A 1 74 ? -6.408 -8.040 4.389 1.00 87.06 74 SER A C 1
ATOM 489 O O . SER A 1 74 ? -6.568 -7.902 5.598 1.00 87.06 74 SER A O 1
ATOM 491 N N . VAL A 1 75 ? -7.425 -7.905 3.532 1.00 87.75 75 VAL A N 1
ATOM 492 C CA . VAL A 1 75 ? -8.800 -7.620 3.966 1.00 87.75 75 VAL A CA 1
ATOM 493 C C . VAL A 1 75 ? -9.337 -8.764 4.823 1.00 87.75 75 VAL A C 1
ATOM 495 O O . VAL A 1 75 ? -9.952 -8.494 5.852 1.00 87.75 75 VAL A O 1
ATOM 498 N N . GLY A 1 76 ? -9.088 -10.024 4.454 1.00 86.44 76 GLY A N 1
ATOM 499 C CA . GLY A 1 76 ? -9.470 -11.182 5.266 1.00 86.44 76 GLY A CA 1
ATOM 500 C C . GLY A 1 76 ? -8.875 -11.125 6.676 1.00 86.44 76 GLY A C 1
ATOM 501 O O . GLY A 1 76 ? -9.605 -11.251 7.660 1.00 86.44 76 GLY A O 1
ATOM 502 N N . ILE A 1 77 ? -7.577 -10.835 6.775 1.00 85.94 77 ILE A N 1
ATOM 503 C CA . ILE A 1 77 ? -6.855 -10.702 8.048 1.00 85.94 77 ILE A CA 1
ATOM 504 C C . ILE A 1 77 ? -7.378 -9.506 8.855 1.00 85.94 77 ILE A C 1
ATOM 506 O O . ILE A 1 77 ? -7.714 -9.647 10.029 1.00 85.94 77 ILE A O 1
ATOM 510 N N . CYS A 1 78 ? -7.522 -8.332 8.237 1.00 85.00 78 CYS A N 1
ATOM 511 C CA . CYS A 1 78 ? -8.035 -7.137 8.911 1.00 85.00 78 CYS A CA 1
ATOM 512 C C . CYS A 1 78 ? -9.474 -7.324 9.412 1.00 85.00 78 CYS A C 1
ATOM 514 O O . CYS A 1 78 ? -9.823 -6.827 10.483 1.00 85.00 78 CYS A O 1
ATOM 516 N N . ARG A 1 79 ? -10.310 -8.060 8.670 1.00 82.06 79 ARG A N 1
ATOM 517 C CA . ARG A 1 79 ? -11.667 -8.407 9.111 1.00 82.06 79 ARG A CA 1
ATOM 518 C C . ARG A 1 79 ? -11.657 -9.405 10.264 1.00 82.06 79 ARG A C 1
ATOM 520 O O . ARG A 1 79 ? -12.462 -9.245 11.175 1.00 82.06 79 ARG A O 1
ATOM 527 N N . ALA A 1 80 ? -10.747 -10.380 10.259 1.00 84.31 80 ALA A N 1
ATOM 528 C CA . ALA A 1 80 ? -10.566 -11.299 11.384 1.00 84.31 80 ALA A CA 1
ATOM 529 C C . ALA A 1 80 ? -10.115 -10.569 12.663 1.00 84.31 80 ALA A C 1
ATOM 531 O O . ALA A 1 80 ? -10.515 -10.941 13.761 1.00 84.31 80 ALA A O 1
ATOM 532 N N . LEU A 1 81 ? -9.355 -9.480 12.516 1.00 81.94 81 LEU A N 1
ATOM 533 C CA . LEU A 1 81 ? -8.948 -8.589 13.609 1.00 81.94 81 LEU A CA 1
ATOM 534 C C . LEU A 1 81 ? -10.055 -7.609 14.057 1.00 81.94 81 LEU A C 1
ATOM 536 O O . LEU A 1 81 ? -9.835 -6.817 14.970 1.00 81.94 81 LEU A O 1
ATOM 540 N N . GLY A 1 82 ? -11.238 -7.637 13.431 1.00 83.38 82 GLY A N 1
ATOM 541 C CA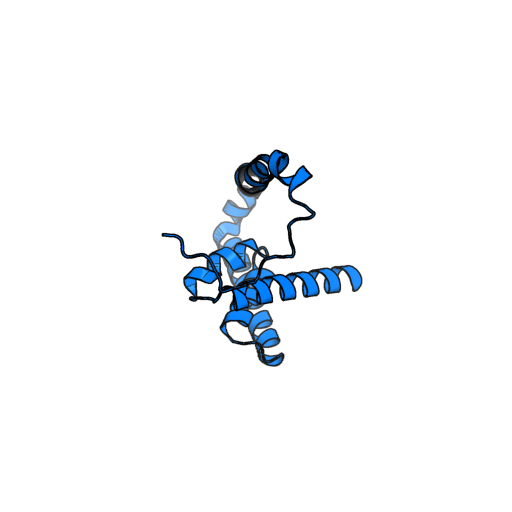 . GLY A 1 82 ? -12.379 -6.797 13.810 1.00 83.38 82 GLY A CA 1
ATOM 542 C C . GLY A 1 82 ? -12.272 -5.328 13.386 1.00 83.38 82 GLY A C 1
ATOM 543 O O . GLY A 1 82 ? -12.978 -4.484 13.938 1.00 83.38 82 GLY A O 1
ATOM 544 N N . LEU A 1 83 ? -11.408 -4.991 12.418 1.00 81.44 83 LEU A N 1
ATOM 545 C CA . LEU A 1 83 ? -11.256 -3.604 11.969 1.00 81.44 83 LEU A CA 1
ATOM 546 C C . LEU A 1 83 ? -12.497 -3.106 11.201 1.00 81.44 83 LEU A C 1
ATOM 548 O O . LEU A 1 83 ? -13.112 -3.865 10.442 1.00 81.44 83 LEU A O 1
ATOM 552 N N . PRO A 1 84 ? -12.826 -1.800 11.302 1.00 85.69 84 PRO A N 1
ATOM 553 C CA . PRO A 1 84 ? -13.852 -1.181 10.474 1.00 85.69 84 PRO A CA 1
ATOM 554 C C . PRO A 1 84 ? -13.553 -1.388 8.982 1.00 85.69 84 PRO A C 1
ATOM 556 O O . PRO A 1 84 ? -12.397 -1.251 8.568 1.00 85.69 84 PRO A O 1
ATOM 559 N N . PRO A 1 85 ? -14.569 -1.628 8.133 1.00 83.75 85 PRO A N 1
ATOM 560 C CA . PRO A 1 85 ? -14.361 -1.978 6.727 1.00 83.75 85 PRO A CA 1
ATOM 561 C C . PRO A 1 85 ? -13.573 -0.913 5.953 1.00 83.75 85 PRO A C 1
ATOM 563 O O . PRO A 1 85 ? -12.764 -1.252 5.097 1.00 83.75 85 PRO A O 1
ATOM 566 N N . ARG A 1 86 ? -13.752 0.372 6.288 1.00 86.81 86 ARG A N 1
ATOM 567 C CA . ARG A 1 86 ? -13.015 1.479 5.658 1.00 86.81 86 ARG A CA 1
ATOM 568 C C . ARG A 1 86 ? -11.523 1.430 5.993 1.00 86.81 86 ARG A C 1
ATOM 570 O O . ARG A 1 86 ? -10.699 1.479 5.088 1.00 86.81 86 ARG A O 1
ATOM 577 N N . MET A 1 87 ? -11.187 1.269 7.275 1.00 89.12 87 MET A N 1
ATOM 578 C CA . MET A 1 87 ? -9.802 1.156 7.750 1.00 89.12 87 MET A CA 1
ATOM 579 C C . MET A 1 87 ? -9.118 -0.097 7.191 1.00 89.12 87 MET A C 1
ATOM 581 O O . MET A 1 87 ? -7.975 -0.020 6.754 1.00 89.12 87 MET A O 1
ATOM 585 N N . ALA A 1 88 ? -9.829 -1.226 7.139 1.00 89.06 88 ALA A N 1
ATOM 586 C CA . ALA A 1 88 ? -9.314 -2.471 6.573 1.00 89.06 88 ALA A CA 1
ATOM 587 C C . ALA A 1 88 ? -8.917 -2.319 5.094 1.00 89.06 88 ALA A C 1
ATOM 589 O O . ALA A 1 88 ? -7.852 -2.782 4.698 1.00 89.06 88 ALA A O 1
ATOM 590 N N . ILE A 1 89 ? -9.734 -1.629 4.287 1.00 90.31 89 ILE A N 1
ATOM 591 C CA . ILE A 1 89 ? -9.429 -1.373 2.869 1.00 90.31 89 ILE A CA 1
ATOM 592 C C . ILE A 1 89 ? -8.224 -0.434 2.723 1.00 90.31 89 ILE A C 1
ATOM 594 O O . ILE A 1 89 ? -7.355 -0.688 1.893 1.00 90.31 89 ILE A O 1
ATOM 598 N N . LEU A 1 90 ? -8.136 0.618 3.546 1.00 91.19 90 LEU A N 1
ATOM 599 C CA . LEU A 1 90 ? -6.991 1.539 3.546 1.00 91.19 90 LEU A CA 1
ATOM 600 C C . LEU A 1 90 ? -5.682 0.803 3.850 1.00 91.19 90 LEU A C 1
ATOM 602 O O . LEU A 1 90 ? -4.721 0.936 3.096 1.00 91.19 90 LEU A O 1
ATOM 606 N N . VAL A 1 91 ? -5.659 -0.005 4.914 1.00 91.81 91 VAL A N 1
ATOM 607 C CA . VAL A 1 91 ? -4.483 -0.803 5.296 1.00 91.81 91 VAL A CA 1
ATOM 608 C C . VAL A 1 91 ? -4.137 -1.820 4.210 1.00 91.81 91 VAL A C 1
ATOM 610 O O . VAL A 1 91 ? -2.974 -1.930 3.835 1.00 91.81 91 VAL A O 1
ATOM 613 N N . ALA A 1 92 ? -5.130 -2.528 3.664 1.00 90.62 92 ALA A N 1
ATOM 614 C CA . ALA A 1 92 ? -4.908 -3.525 2.620 1.00 90.62 92 ALA A CA 1
ATOM 615 C C . ALA A 1 92 ? -4.299 -2.914 1.350 1.00 90.62 92 ALA A C 1
ATOM 617 O O . ALA A 1 92 ? -3.308 -3.433 0.839 1.00 90.62 92 ALA A O 1
ATOM 618 N N . CYS A 1 93 ? -4.835 -1.789 0.867 1.00 92.00 93 CYS A N 1
ATOM 619 C CA . CYS A 1 93 ? -4.262 -1.074 -0.275 1.00 92.00 93 CYS A CA 1
ATOM 620 C C . CYS A 1 93 ? -2.864 -0.528 0.032 1.00 92.00 93 CYS A C 1
ATOM 622 O O . CYS A 1 93 ? -1.976 -0.606 -0.816 1.00 92.00 93 CYS A O 1
ATOM 624 N N . GLY A 1 94 ? -2.656 -0.000 1.241 1.00 90.69 94 GLY A N 1
ATOM 625 C CA . GLY A 1 94 ? -1.346 0.463 1.688 1.00 90.69 94 GLY A CA 1
ATOM 626 C C . GLY A 1 94 ? -0.308 -0.656 1.657 1.00 90.69 94 GLY A C 1
ATOM 627 O O . GLY A 1 94 ? 0.756 -0.494 1.071 1.00 90.69 94 GLY A O 1
ATOM 628 N N . ASN A 1 95 ? -0.636 -1.818 2.212 1.00 89.62 95 ASN A N 1
ATOM 629 C CA . ASN A 1 95 ? 0.295 -2.935 2.322 1.00 89.62 95 ASN A CA 1
ATOM 630 C C . ASN A 1 95 ? 0.556 -3.655 0.985 1.00 89.62 95 ASN A C 1
ATOM 632 O O . ASN A 1 95 ? 1.651 -4.159 0.767 1.00 89.62 95 ASN A O 1
ATOM 636 N N . ALA A 1 96 ? -0.431 -3.705 0.085 1.00 89.81 96 ALA A N 1
ATOM 637 C CA . ALA A 1 96 ? -0.321 -4.448 -1.173 1.00 89.81 96 ALA A CA 1
ATOM 638 C C . ALA A 1 96 ? 0.310 -3.659 -2.334 1.00 89.81 96 ALA A C 1
ATOM 640 O O . ALA A 1 96 ? 0.763 -4.272 -3.297 1.00 89.81 96 ALA A O 1
ATOM 641 N N . ILE A 1 97 ? 0.294 -2.321 -2.287 1.00 89.81 97 ILE A N 1
ATOM 642 C CA . ILE A 1 97 ? 0.715 -1.473 -3.413 1.00 89.81 97 ILE A CA 1
ATOM 643 C C . ILE A 1 97 ? 2.069 -0.824 -3.111 1.00 89.81 97 ILE A C 1
ATOM 645 O O . ILE A 1 97 ? 3.102 -1.327 -3.542 1.00 89.81 97 ILE A O 1
ATOM 649 N N . CYS A 1 98 ? 2.082 0.305 -2.394 1.00 87.00 98 CYS A N 1
ATOM 650 C CA . CYS A 1 98 ? 3.306 1.083 -2.145 1.00 87.00 98 CYS A CA 1
ATOM 651 C C . CYS A 1 98 ? 3.266 1.871 -0.817 1.00 87.00 98 CYS A C 1
A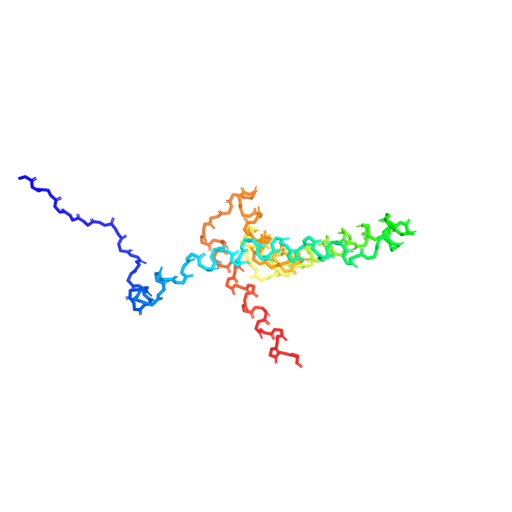TOM 653 O O . CYS A 1 98 ? 3.929 2.899 -0.682 1.00 87.00 98 CYS A O 1
ATOM 655 N N . GLY A 1 99 ? 2.450 1.458 0.155 1.00 88.50 99 GLY A N 1
ATOM 656 C CA . GLY A 1 99 ? 2.361 2.101 1.469 1.00 88.50 99 GLY A CA 1
ATOM 657 C C . GLY A 1 99 ? 1.446 3.328 1.510 1.00 88.50 99 GLY A C 1
ATOM 658 O O . GLY A 1 99 ? 0.342 3.338 0.962 1.00 88.50 99 GLY A O 1
ATOM 659 N N . ASN A 1 100 ? 1.900 4.386 2.187 1.00 89.19 100 ASN A N 1
ATOM 660 C CA . ASN A 1 100 ? 1.066 5.539 2.552 1.00 89.19 100 ASN A CA 1
ATOM 661 C C . ASN A 1 100 ? 0.549 6.331 1.340 1.00 89.19 100 ASN A C 1
ATOM 663 O O . ASN A 1 100 ? -0.540 6.901 1.408 1.00 89.19 100 ASN A O 1
ATOM 667 N N . SER A 1 101 ? 1.278 6.331 0.220 1.00 89.44 101 SER A N 1
ATOM 668 C CA . SER A 1 101 ? 0.834 6.972 -1.027 1.00 89.44 101 SER A CA 1
ATOM 669 C C . SER A 1 101 ? -0.449 6.333 -1.567 1.00 89.44 101 SER A C 1
ATOM 671 O O . SER A 1 101 ? -1.342 7.037 -2.036 1.00 89.44 101 SER A O 1
ATOM 673 N N . ALA A 1 102 ? -0.591 5.009 -1.432 1.00 91.88 102 ALA A N 1
ATOM 674 C CA . ALA A 1 102 ? -1.813 4.305 -1.812 1.00 91.88 102 ALA A CA 1
ATOM 675 C C . ALA A 1 102 ? -2.976 4.645 -0.867 1.00 91.88 102 ALA A C 1
ATOM 677 O O . ALA A 1 102 ? -4.100 4.855 -1.319 1.00 91.88 102 ALA A O 1
ATOM 678 N N . ILE A 1 103 ? -2.705 4.777 0.435 1.00 92.69 103 ILE A N 1
ATOM 679 C CA . ILE A 1 103 ? -3.703 5.195 1.433 1.00 92.69 103 ILE A CA 1
ATOM 680 C C . ILE A 1 103 ? -4.250 6.587 1.086 1.00 92.69 103 ILE A C 1
ATOM 682 O O . ILE A 1 103 ? -5.465 6.777 1.056 1.00 92.69 103 ILE A O 1
ATOM 686 N N . ALA A 1 104 ? -3.370 7.543 0.771 1.00 90.06 104 ALA A N 1
ATOM 687 C CA . ALA A 1 104 ? -3.758 8.904 0.403 1.00 90.06 104 ALA A CA 1
ATOM 688 C C . ALA A 1 104 ? -4.582 8.959 -0.897 1.00 90.06 104 ALA A C 1
ATOM 690 O O . ALA A 1 104 ? -5.531 9.737 -0.980 1.00 90.06 104 ALA A O 1
ATOM 691 N N . ALA A 1 105 ? -4.261 8.114 -1.883 1.00 91.12 105 ALA A N 1
ATOM 692 C CA . ALA A 1 105 ? -4.999 8.037 -3.144 1.00 91.12 105 ALA A CA 1
ATOM 693 C C . ALA A 1 105 ? -6.391 7.398 -2.987 1.00 91.12 105 ALA A C 1
ATOM 695 O O . ALA A 1 105 ? -7.359 7.859 -3.590 1.00 91.12 105 ALA A O 1
ATOM 696 N N . VAL A 1 106 ? -6.513 6.351 -2.163 1.00 92.19 106 VAL A N 1
ATOM 697 C CA . VAL A 1 106 ? -7.768 5.594 -1.985 1.00 92.19 106 VAL A CA 1
ATOM 698 C C . VAL A 1 106 ? -8.713 6.265 -0.984 1.00 92.19 106 VAL A C 1
ATOM 700 O O . VAL A 1 106 ? -9.931 6.150 -1.118 1.00 92.19 106 VAL A O 1
ATOM 703 N N . ALA A 1 107 ? -8.185 7.003 -0.007 1.00 91.44 107 ALA A N 1
ATOM 704 C CA . ALA A 1 107 ? -8.968 7.701 1.011 1.00 91.44 107 ALA A CA 1
ATOM 705 C C . ALA A 1 107 ? -10.153 8.537 0.474 1.00 91.44 107 ALA A C 1
ATOM 707 O O . ALA A 1 107 ? -11.269 8.330 0.967 1.00 91.44 107 ALA A O 1
ATOM 708 N N . PRO A 1 108 ? -9.983 9.435 -0.522 1.00 89.69 108 PRO A N 1
ATOM 709 C CA . PRO A 1 108 ? -11.104 10.191 -1.083 1.00 89.69 108 PRO A CA 1
ATOM 710 C C . PRO A 1 108 ? -12.073 9.316 -1.890 1.00 89.69 108 PRO A C 1
ATOM 712 O O . PRO A 1 108 ? -13.268 9.595 -1.897 1.00 89.69 108 PRO A O 1
ATOM 715 N N . VAL A 1 109 ? -11.593 8.234 -2.517 1.00 92.56 109 VAL A N 1
ATOM 716 C CA . VAL A 1 109 ? -12.412 7.324 -3.341 1.00 92.56 109 VAL A CA 1
ATOM 717 C C . VAL A 1 109 ? -13.437 6.566 -2.494 1.00 92.56 109 VAL A C 1
ATOM 719 O O . VAL A 1 109 ? -14.569 6.366 -2.926 1.00 92.56 109 VAL A O 1
ATOM 722 N N . ILE A 1 110 ? -13.069 6.173 -1.270 1.00 89.31 110 ILE A N 1
ATOM 723 C CA . ILE A 1 110 ? -13.952 5.422 -0.359 1.00 89.31 110 ILE A CA 1
ATOM 724 C C . ILE A 1 110 ? -14.651 6.301 0.694 1.00 89.31 110 ILE A C 1
ATOM 726 O O . ILE A 1 110 ? -15.340 5.776 1.573 1.00 89.31 110 ILE A O 1
ATOM 730 N N . GLY A 1 111 ? -14.451 7.624 0.653 1.00 87.62 111 GLY A N 1
ATOM 731 C CA . GLY A 1 111 ? -14.996 8.553 1.650 1.00 87.62 111 GLY A CA 1
ATOM 732 C C . GLY A 1 111 ? -14.475 8.291 3.071 1.00 87.62 111 GLY A C 1
ATOM 733 O O . GLY A 1 111 ? -15.251 8.283 4.034 1.00 87.62 111 GLY A O 1
ATOM 734 N N . ALA A 1 112 ? -13.176 8.013 3.210 1.00 90.19 112 ALA A N 1
ATOM 735 C CA . ALA A 1 112 ? -12.546 7.742 4.499 1.00 90.19 112 ALA A CA 1
ATOM 736 C C . ALA A 1 112 ? -12.500 8.994 5.387 1.00 90.19 112 ALA A C 1
ATOM 738 O O . ALA A 1 112 ? -12.184 10.090 4.924 1.00 90.19 112 ALA A O 1
ATOM 739 N N . GLN A 1 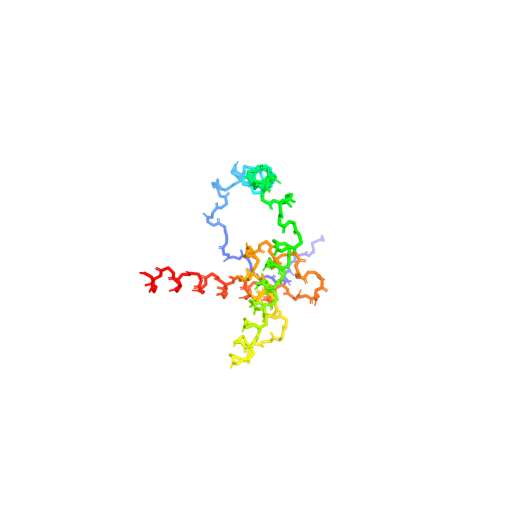113 ? -12.768 8.834 6.686 1.00 91.75 113 GLN A N 1
ATOM 740 C CA . GLN A 1 113 ? -12.600 9.939 7.629 1.00 91.75 113 GLN A CA 1
ATOM 741 C C . GLN A 1 113 ? -11.108 10.132 7.956 1.00 91.75 113 GLN A C 1
ATOM 743 O O . GLN A 1 113 ? -10.374 9.145 8.014 1.00 91.75 113 GLN A O 1
ATOM 748 N N . PRO A 1 114 ? -10.653 11.354 8.295 1.00 89.81 114 PRO A N 1
ATOM 749 C CA . PRO A 1 114 ? -9.260 11.618 8.679 1.00 89.81 114 PRO A CA 1
ATOM 750 C C . PRO A 1 114 ? -8.748 10.709 9.805 1.00 89.81 114 PRO A C 1
ATOM 752 O O . PRO A 1 114 ? -7.594 10.292 9.797 1.00 89.81 114 PRO A O 1
ATOM 755 N N . LYS A 1 115 ? -9.638 10.344 10.740 1.00 89.50 115 LYS A N 1
ATOM 756 C CA . LYS A 1 115 ? -9.357 9.391 11.824 1.00 89.50 115 LYS A CA 1
ATOM 757 C C . LYS A 1 115 ? -9.021 7.986 11.306 1.00 89.50 115 LYS A C 1
ATOM 759 O O . LYS A 1 115 ? -8.107 7.359 11.826 1.00 89.50 115 LYS A O 1
ATOM 764 N N . ASP A 1 116 ? -9.719 7.523 10.267 1.00 91.62 116 ASP A N 1
ATOM 765 C CA . ASP A 1 116 ? -9.529 6.194 9.676 1.00 91.62 116 ASP A CA 1
ATOM 766 C C . ASP A 1 116 ? -8.221 6.158 8.876 1.00 91.62 116 ASP A C 1
ATOM 768 O O . ASP A 1 116 ? -7.493 5.170 8.915 1.00 91.62 116 ASP A O 1
ATOM 772 N N . ILE A 1 117 ? -7.896 7.263 8.193 1.00 93.38 117 ILE A N 1
ATOM 773 C CA . ILE A 1 117 ? -6.645 7.436 7.441 1.00 93.38 117 ILE A CA 1
ATOM 774 C C . ILE A 1 117 ? -5.450 7.425 8.399 1.00 93.38 117 ILE A C 1
ATOM 776 O O . ILE A 1 117 ? -4.509 6.657 8.202 1.00 93.38 117 ILE A O 1
ATOM 780 N N . ALA A 1 118 ? -5.496 8.234 9.462 1.00 93.31 118 ALA A N 1
ATOM 781 C CA . ALA A 1 118 ? -4.433 8.291 10.462 1.00 93.31 118 ALA A CA 1
ATOM 782 C C . ALA A 1 118 ? -4.240 6.938 11.166 1.00 93.31 118 ALA A C 1
ATOM 784 O O . ALA A 1 118 ? -3.107 6.480 11.317 1.00 93.31 118 ALA A O 1
ATOM 785 N N . ALA A 1 119 ? -5.338 6.266 11.533 1.00 91.88 119 ALA A N 1
ATOM 786 C CA . ALA A 1 119 ? -5.289 4.933 12.123 1.00 91.88 119 ALA A CA 1
ATOM 787 C C . ALA A 1 119 ? -4.678 3.902 11.161 1.00 91.88 119 ALA A C 1
ATOM 789 O O . ALA A 1 119 ? -3.845 3.099 11.578 1.00 91.88 119 ALA A O 1
ATOM 790 N N . ALA A 1 120 ? -5.043 3.936 9.876 1.00 92.25 120 ALA A N 1
ATOM 791 C CA . ALA A 1 120 ? -4.486 3.035 8.869 1.00 92.25 120 ALA A CA 1
ATOM 792 C C . ALA A 1 120 ? -2.976 3.247 8.668 1.00 92.25 120 ALA A C 1
ATOM 794 O O . ALA A 1 120 ? -2.223 2.274 8.601 1.00 92.25 120 ALA A O 1
ATOM 795 N N . ILE A 1 121 ? -2.519 4.503 8.625 1.00 93.81 121 ILE A N 1
ATOM 796 C CA . ILE A 1 121 ? -1.091 4.837 8.526 1.00 93.81 121 ILE A CA 1
ATOM 797 C C . ILE A 1 12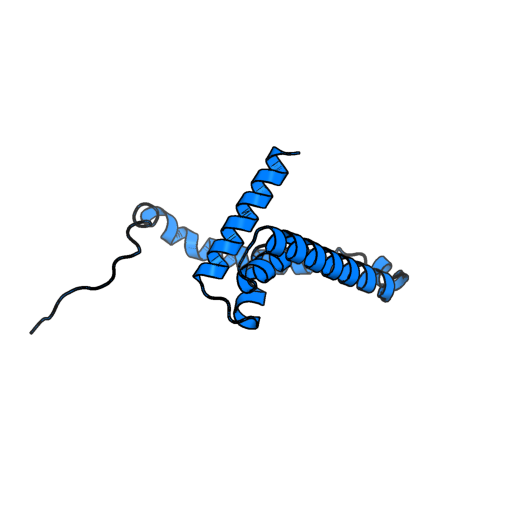1 ? -0.333 4.329 9.758 1.00 93.81 121 ILE A C 1
ATOM 799 O O . ILE A 1 121 ? 0.700 3.676 9.614 1.00 93.81 121 ILE A O 1
ATOM 803 N N . ALA A 1 122 ? -0.856 4.580 10.962 1.00 93.25 122 ALA A N 1
ATOM 804 C CA . ALA A 1 122 ? -0.240 4.120 12.204 1.00 93.25 122 ALA A CA 1
ATOM 805 C C . ALA A 1 122 ? -0.140 2.588 12.253 1.00 93.25 122 ALA A C 1
ATOM 807 O O . ALA A 1 122 ? 0.917 2.046 12.565 1.00 93.25 122 ALA A O 1
ATOM 808 N N . PHE A 1 123 ? -1.214 1.887 11.884 1.00 90.12 123 PHE A N 1
ATOM 809 C CA . PHE A 1 123 ? -1.229 0.428 11.841 1.00 90.12 123 PHE A CA 1
ATOM 810 C C . PHE A 1 123 ? -0.214 -0.129 10.834 1.00 90.12 123 PHE A C 1
ATOM 812 O O . PHE A 1 123 ? 0.527 -1.054 11.152 1.00 90.12 123 PHE A O 1
ATOM 819 N N . THR A 1 124 ? -0.118 0.481 9.650 1.00 89.44 124 THR A N 1
ATOM 820 C CA . THR A 1 124 ? 0.862 0.094 8.620 1.00 89.44 124 THR A CA 1
ATOM 821 C C . THR A 1 124 ? 2.299 0.313 9.103 1.00 89.44 124 THR A C 1
ATOM 823 O O . THR A 1 124 ? 3.157 -0.538 8.881 1.00 89.44 124 THR A O 1
ATOM 826 N N . ALA A 1 125 ? 2.567 1.406 9.824 1.00 92.88 125 ALA A N 1
ATOM 827 C CA . ALA A 1 125 ? 3.878 1.653 10.422 1.00 92.88 125 ALA A CA 1
ATOM 828 C C . ALA A 1 125 ? 4.235 0.600 11.486 1.00 92.88 125 ALA A C 1
ATOM 830 O O . ALA A 1 125 ? 5.350 0.083 11.481 1.00 92.88 125 ALA A O 1
ATOM 831 N N . VAL A 1 126 ? 3.284 0.242 12.358 1.00 93.00 126 VAL A N 1
ATOM 832 C CA . VAL A 1 126 ? 3.473 -0.815 13.366 1.00 93.00 126 VAL A CA 1
ATOM 833 C C . VAL A 1 126 ? 3.760 -2.161 12.702 1.00 93.00 126 VAL A C 1
ATOM 835 O O . VAL A 1 126 ? 4.701 -2.840 13.105 1.00 93.00 126 VAL A O 1
ATOM 838 N N . LEU A 1 127 ? 3.003 -2.529 11.662 1.00 89.06 127 LEU A N 1
ATOM 839 C CA . LEU A 1 127 ? 3.256 -3.748 10.890 1.00 89.06 127 LEU A CA 1
ATOM 840 C C . LEU A 1 127 ? 4.648 -3.748 10.246 1.00 89.06 127 LEU A C 1
ATOM 842 O O . LEU A 1 127 ? 5.337 -4.763 10.298 1.00 89.06 127 LEU A O 1
ATOM 846 N N . GLY A 1 128 ? 5.079 -2.619 9.677 1.00 90.69 128 GLY A N 1
ATOM 847 C CA . GLY A 1 128 ? 6.409 -2.489 9.080 1.00 90.69 128 GLY A CA 1
ATOM 848 C C . GLY A 1 128 ? 7.530 -2.664 10.105 1.00 90.69 12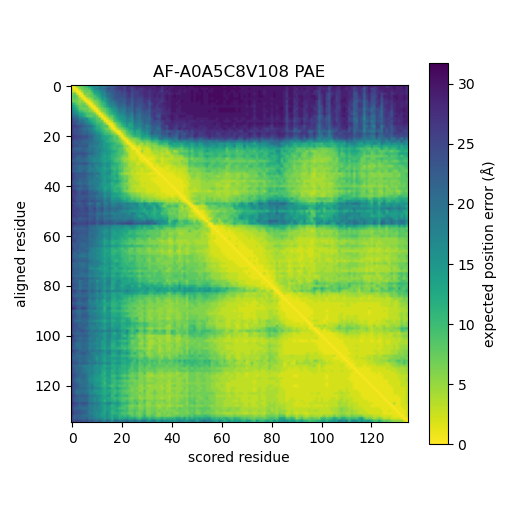8 GLY A C 1
ATOM 849 O O . GLY A 1 128 ? 8.465 -3.426 9.871 1.00 90.69 128 GLY A O 1
ATOM 850 N N . VAL A 1 129 ? 7.410 -2.020 11.269 1.00 94.69 129 VAL A N 1
ATOM 851 C CA . VAL A 1 129 ? 8.370 -2.174 12.375 1.00 94.69 129 VAL A CA 1
ATOM 852 C C . VAL A 1 129 ? 8.398 -3.615 12.884 1.00 94.69 129 VAL A C 1
ATOM 854 O O . VAL A 1 129 ? 9.478 -4.160 13.103 1.00 94.69 129 VAL A O 1
ATOM 857 N N . LEU A 1 130 ? 7.233 -4.253 13.028 1.00 93.19 130 LEU A N 1
ATOM 858 C CA . LEU A 1 130 ? 7.137 -5.654 13.434 1.00 93.19 130 LEU A CA 1
ATOM 859 C C . LEU A 1 130 ? 7.826 -6.585 12.429 1.00 93.19 130 LEU A C 1
ATOM 861 O O . LEU A 1 130 ? 8.507 -7.517 12.842 1.00 93.19 130 LEU A O 1
ATOM 865 N N . MET A 1 131 ? 7.677 -6.321 11.129 1.00 91.88 131 MET A N 1
ATOM 866 C CA . MET A 1 131 ? 8.321 -7.110 10.079 1.00 91.88 131 MET A CA 1
ATOM 867 C C . MET A 1 131 ? 9.846 -6.974 10.134 1.00 91.88 131 MET A C 1
ATOM 869 O O . MET A 1 131 ? 10.540 -7.982 10.098 1.00 91.88 131 MET A O 1
ATOM 873 N N . VAL A 1 132 ? 10.359 -5.752 10.310 1.00 95.62 132 VAL A N 1
ATOM 874 C CA . VAL A 1 132 ? 11.803 -5.494 10.445 1.00 95.62 132 VAL A CA 1
ATOM 875 C C . VAL A 1 132 ? 12.393 -6.133 11.704 1.00 95.62 132 VAL A C 1
ATOM 877 O O . VAL A 1 132 ? 13.504 -6.632 11.649 1.00 95.62 132 VAL A O 1
ATOM 880 N N . LEU A 1 133 ? 11.682 -6.108 12.835 1.00 96.19 133 LEU A N 1
ATOM 881 C CA . LEU A 1 133 ? 12.144 -6.729 14.086 1.00 96.19 133 LEU A CA 1
ATOM 882 C C . LEU A 1 133 ? 12.025 -8.257 14.083 1.00 96.19 133 LEU A C 1
ATOM 884 O O . LEU A 1 133 ? 12.724 -8.924 14.842 1.00 96.19 133 LEU A O 1
ATOM 888 N N . GLY A 1 134 ? 11.082 -8.797 13.312 1.00 91.62 134 GLY A N 1
ATOM 889 C CA . GLY A 1 134 ? 10.866 -10.235 13.185 1.00 91.62 134 GLY A CA 1
ATOM 890 C C . GLY A 1 134 ? 11.778 -10.916 12.163 1.00 91.62 134 GLY A C 1
ATOM 891 O O . GLY A 1 134 ? 11.822 -12.146 12.153 1.00 91.62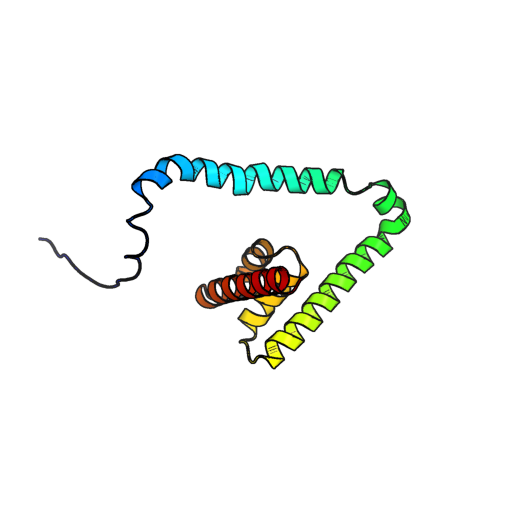 134 GLY A O 1
ATOM 892 N N . LEU A 1 135 ? 12.458 -10.140 11.312 1.00 85.12 135 LEU A N 1
ATOM 893 C CA . LEU A 1 135 ? 13.438 -10.601 10.327 1.00 85.12 135 LEU A CA 1
ATOM 894 C C . LEU A 1 135 ? 14.860 -10.517 10.897 1.00 85.12 135 LEU A C 1
ATOM 896 O O . LEU A 1 135 ? 15.613 -11.494 10.696 1.00 85.12 135 LEU A O 1
#

Solvent-accessible surface area (backbone atoms only — not comparable to full-atom values): 7766 Å² total; per-residue (Å²): 139,82,84,84,85,90,87,78,91,87,71,98,81,53,82,90,55,52,89,70,40,70,80,45,51,66,56,51,54,44,46,69,46,57,51,44,53,50,50,52,53,50,51,59,69,67,49,54,64,65,58,45,70,76,36,40,69,60,55,51,49,50,52,53,48,51,36,52,50,39,29,53,53,38,35,52,52,30,51,73,71,66,46,57,72,66,35,22,50,36,34,14,45,12,76,44,70,72,31,67,64,39,29,65,64,47,33,72,77,72,69,54,51,72,68,41,52,53,50,23,51,53,50,50,50,52,52,52,52,51,52,64,73,72,104

Radius of gyration: 20.27 Å; Cα contacts (8 Å, |Δi|>4): 72; chains: 1; bounding box: 30×58×48 Å

Mean predicted aligned error: 10.69 Å

Foldseek 3Di:
DDDDDDDDDDPPPCVVPPVPVPVCVVVVVCCVPVVVVVVVVVVVVVPDVVCCVVCVVVVVCVLVVQLVVQLVVQLVVCVVVVHDSLLSNLLSQQVSPPHLVSSVVCCVVVVHDPVSSVVSNVVNVVVVVVVVVVD

Sequence (135 aa):
MSPRSSARTGETGTTARDGAATSVLPGIGFSAKQLLEVAVVLLGASLSLGAILASGPALLAGIVGTVVIGIGASVGICRALGLPPRMAILVACGNAICGNSAIAAVAPVIGAQPKDIAAAIAFTAVLGVLMVLGL

Nearest PDB structures (foldseek):
  8tnm-assembly1_A  TM=4.721E-01  e=1.561E+00  synthetic construct